Protein AF-A0A316JP90-F1 (afdb_monomer_lite)

Sequence (107 aa):
MICEEQLNGLAKVIGNKIVLSYINEFERESLAAIDNNIHLKCTKGSEEIWQLLHKLSGTAKTFGFLDFCELAEDIQRNTEIYHDKLEELKSILKKNTNEATFLLQYD

Foldseek 3Di:
DFPVCLQVVVCVVVNLVVSLVVLVVLLVVLVVLLVVVLVVPDDWDDPSLLVSLVVSLVSCVSNRLVVLNVLSVVCNVDGDDCNVSSVVSNVSSVVSSVVSNVSSVVD

Radius of gyration: 14.07 Å; chains: 1; bounding box: 35×21×38 Å

Secondary structure (DSSP, 8-state):
-B-HHHHHHHHHHH-HHHHHHHHHHHHHHHHHHHHHHHHTT--S--HHHHHHHHHHHHHHHHTTBHHHHHHHHHHHH--S--HHHHHHHHHHHHHHHHHHHHHHH--

pLDDT: mean 89.34, std 11.98, range [50.94, 97.94]

Structure (mmCIF, N/CA/C/O backbone):
data_AF-A0A316JP90-F1
#
_entry.id   AF-A0A316JP90-F1
#
loop_
_atom_site.group_PDB
_atom_site.id
_atom_site.type_symbol
_atom_site.label_atom_id
_atom_site.label_alt_id
_atom_site.label_comp_id
_atom_site.label_asym_id
_atom_site.label_entity_id
_atom_site.label_seq_id
_atom_site.pdbx_PDB_ins_code
_atom_site.Cartn_x
_atom_site.Cartn_y
_atom_site.Cartn_z
_atom_site.occupancy
_atom_site.B_iso_or_equiv
_atom_site.auth_seq_id
_atom_site.auth_comp_id
_atom_site.auth_asym_id
_atom_site.auth_atom_id
_atom_site.pdbx_PDB_model_num
ATOM 1 N N . MET A 1 1 ? -10.285 -5.565 -3.284 1.00 89.56 1 MET A N 1
ATOM 2 C CA . MET A 1 1 ? -10.848 -6.438 -2.257 1.00 89.56 1 MET A CA 1
ATOM 3 C C . MET A 1 1 ? -10.038 -6.199 -1.007 1.00 89.56 1 MET A C 1
ATOM 5 O O . MET A 1 1 ? -8.813 -6.110 -1.102 1.00 89.56 1 MET A O 1
ATOM 9 N N . ILE A 1 2 ? -10.715 -6.081 0.131 1.00 94.38 2 ILE A N 1
ATOM 10 C CA . ILE A 1 2 ? -10.085 -5.928 1.441 1.00 94.38 2 ILE A CA 1
ATOM 11 C C . ILE A 1 2 ? -10.452 -7.118 2.321 1.00 94.38 2 ILE A C 1
ATOM 13 O O . ILE A 1 2 ? -11.591 -7.577 2.313 1.00 94.38 2 ILE A O 1
ATOM 17 N N . CYS A 1 3 ? -9.491 -7.614 3.097 1.00 96.94 3 CYS A N 1
ATOM 18 C CA . CYS A 1 3 ? -9.761 -8.520 4.203 1.00 96.94 3 CYS A CA 1
ATOM 19 C C . CYS A 1 3 ? -10.237 -7.715 5.421 1.00 96.94 3 CYS A C 1
ATOM 21 O O . CYS A 1 3 ? -9.427 -7.230 6.216 1.00 96.94 3 CYS A O 1
ATOM 23 N N . GLU A 1 4 ? -11.555 -7.567 5.565 1.00 95.06 4 GLU A N 1
ATOM 24 C CA . GLU A 1 4 ? -12.160 -6.791 6.657 1.00 95.06 4 GLU A CA 1
ATOM 25 C C . GLU A 1 4 ? -11.758 -7.311 8.043 1.00 95.06 4 GLU A C 1
ATOM 27 O O . GLU A 1 4 ? -11.533 -6.524 8.957 1.00 95.06 4 GLU A O 1
ATOM 32 N N . GLU A 1 5 ? -11.598 -8.627 8.207 1.00 95.81 5 GLU A N 1
ATOM 33 C CA . GLU A 1 5 ? -11.170 -9.224 9.477 1.00 95.81 5 GLU A CA 1
ATOM 34 C C . GLU A 1 5 ? -9.793 -8.718 9.926 1.00 95.81 5 GLU A C 1
ATOM 36 O O . GLU A 1 5 ? -9.604 -8.420 11.108 1.00 95.81 5 GLU A O 1
ATOM 41 N N . GLN A 1 6 ? -8.839 -8.576 8.997 1.00 96.38 6 GLN A N 1
ATOM 42 C CA . GLN A 1 6 ? -7.514 -8.031 9.301 1.00 96.38 6 GLN A CA 1
ATOM 43 C C . GLN A 1 6 ? -7.592 -6.544 9.654 1.00 96.38 6 GLN A C 1
ATOM 45 O O . GLN A 1 6 ? -7.020 -6.125 10.663 1.00 96.38 6 GLN A O 1
ATOM 50 N N . LEU A 1 7 ? -8.328 -5.763 8.857 1.00 97.25 7 LEU A N 1
ATOM 51 C CA . LEU A 1 7 ? -8.501 -4.327 9.074 1.00 97.25 7 LEU A CA 1
ATOM 52 C C . LEU A 1 7 ? -9.156 -4.045 10.435 1.00 97.25 7 LEU A C 1
ATOM 54 O O . LEU A 1 7 ? -8.622 -3.279 11.237 1.00 97.25 7 LEU A O 1
ATOM 58 N N . ASN A 1 8 ? -10.257 -4.736 10.731 1.00 95.56 8 ASN A N 1
ATOM 59 C CA . ASN A 1 8 ? -10.989 -4.622 11.991 1.00 95.56 8 ASN A CA 1
ATOM 60 C C . ASN A 1 8 ? -10.174 -5.163 13.170 1.00 95.56 8 ASN A C 1
ATOM 62 O O . ASN A 1 8 ? -10.237 -4.621 14.273 1.00 95.56 8 ASN A O 1
ATOM 66 N N . GLY A 1 9 ? -9.385 -6.219 12.955 1.00 96.69 9 GLY A N 1
ATOM 67 C CA . GLY A 1 9 ? -8.445 -6.734 13.946 1.00 96.69 9 GLY A CA 1
ATOM 68 C C . GLY A 1 9 ? -7.426 -5.674 14.363 1.00 96.69 9 GLY A C 1
ATOM 69 O O . GLY A 1 9 ? -7.258 -5.425 15.555 1.00 96.69 9 GLY A O 1
ATOM 70 N N . LEU A 1 10 ? -6.803 -4.996 13.397 1.00 96.88 10 LEU A N 1
ATOM 71 C CA . LEU A 1 10 ? -5.864 -3.905 13.662 1.00 96.88 10 LEU A CA 1
ATOM 72 C C . LEU A 1 10 ? -6.558 -2.715 14.342 1.00 96.88 10 LEU A C 1
ATOM 74 O O . LEU A 1 10 ? -6.055 -2.180 15.332 1.00 96.88 10 LEU A O 1
ATOM 78 N N . ALA A 1 11 ? -7.737 -2.336 13.851 1.00 96.69 11 ALA A N 1
ATOM 79 C CA . ALA A 1 11 ? -8.517 -1.223 14.376 1.00 96.69 11 ALA A CA 1
ATOM 80 C C . ALA A 1 11 ? -8.960 -1.440 15.831 1.00 96.69 11 ALA A C 1
ATOM 82 O O . ALA A 1 11 ? -8.910 -0.508 16.630 1.00 96.69 11 ALA A O 1
ATOM 83 N N . LYS A 1 12 ? -9.261 -2.679 16.234 1.00 96.81 12 LYS A N 1
ATOM 84 C CA . LYS A 1 12 ? -9.517 -3.031 17.642 1.00 96.81 12 LYS A CA 1
ATOM 85 C C . LYS A 1 12 ? -8.301 -2.845 18.550 1.00 96.81 12 LYS A C 1
ATOM 87 O O . LYS A 1 12 ? -8.475 -2.577 19.735 1.00 96.81 12 LYS A O 1
ATOM 92 N N . VAL A 1 13 ? -7.086 -3.009 18.025 1.00 97.38 13 VAL A N 1
ATOM 93 C CA . VAL A 1 13 ? -5.847 -2.915 18.815 1.00 97.38 13 VAL A CA 1
ATOM 94 C C . VAL A 1 13 ? -5.410 -1.464 18.994 1.00 97.38 13 VAL A C 1
ATOM 96 O O . VAL A 1 13 ? -5.050 -1.075 20.102 1.00 97.38 13 VAL A O 1
ATOM 99 N N . ILE A 1 14 ? -5.427 -0.668 17.920 1.00 96.50 14 ILE A N 1
ATOM 100 C CA . ILE A 1 14 ? -4.863 0.695 17.935 1.00 96.50 14 ILE A CA 1
ATOM 101 C C . ILE A 1 14 ? -5.897 1.806 17.707 1.00 96.50 14 ILE A C 1
ATOM 103 O O . ILE A 1 14 ? -5.564 2.979 17.821 1.00 96.50 14 ILE A O 1
ATOM 107 N N . GLY A 1 15 ? -7.154 1.469 17.434 1.00 96.69 15 GLY A N 1
ATOM 108 C CA . GLY A 1 15 ? -8.253 2.411 17.221 1.00 96.69 15 GLY A CA 1
ATOM 109 C C . GLY A 1 15 ? -8.393 2.897 15.773 1.00 96.69 15 GLY A C 1
ATOM 110 O O . GLY A 1 15 ? -7.407 3.200 15.097 1.00 96.69 15 GLY A O 1
ATOM 111 N N . ASN A 1 16 ? -9.644 3.059 15.324 1.00 96.62 16 ASN A N 1
ATOM 112 C CA . ASN A 1 16 ? -10.015 3.418 13.944 1.00 96.62 16 ASN A CA 1
ATOM 113 C C . ASN A 1 16 ? -9.301 4.684 13.445 1.00 96.62 16 ASN A C 1
ATOM 115 O O . ASN A 1 16 ? -8.755 4.702 12.346 1.00 96.62 16 ASN A O 1
ATOM 119 N N . LYS A 1 17 ? -9.230 5.734 14.278 1.00 96.00 17 LYS A N 1
ATOM 120 C CA . LYS A 1 17 ? -8.570 7.006 13.920 1.00 96.00 17 LYS A CA 1
ATOM 121 C C . LYS A 1 17 ? -7.078 6.844 13.627 1.00 96.00 17 LYS A C 1
ATOM 123 O O . LYS A 1 17 ? -6.562 7.513 12.735 1.00 96.00 17 LYS A O 1
ATOM 128 N N . ILE A 1 18 ? -6.392 5.984 14.380 1.00 96.81 18 ILE A N 1
ATOM 129 C CA . ILE A 1 18 ? -4.956 5.746 14.205 1.00 96.81 18 ILE A CA 1
ATOM 130 C C . ILE A 1 18 ? -4.727 4.920 12.939 1.00 96.81 18 ILE A C 1
ATOM 132 O O . ILE A 1 18 ? -3.902 5.305 12.113 1.00 96.81 18 ILE A O 1
ATOM 136 N N . VAL A 1 19 ? -5.507 3.851 12.733 1.00 97.00 19 VAL A N 1
ATOM 137 C CA . VAL A 1 19 ? -5.445 3.057 11.493 1.00 97.00 19 VAL A CA 1
ATOM 138 C C . VAL A 1 19 ? -5.701 3.933 10.269 1.00 97.00 19 VAL A C 1
ATOM 140 O O . VAL A 1 19 ? -4.930 3.886 9.315 1.00 97.00 19 VAL A O 1
ATOM 143 N N . LEU A 1 20 ? -6.726 4.788 10.313 1.00 96.25 20 LEU A N 1
ATOM 144 C CA . LEU A 1 20 ? -7.054 5.695 9.216 1.00 96.25 20 LEU A CA 1
ATOM 145 C C . LEU A 1 20 ? -5.900 6.658 8.896 1.00 96.25 20 LEU A C 1
ATOM 147 O O . LEU A 1 20 ? -5.597 6.894 7.728 1.00 96.25 20 LEU A O 1
ATOM 151 N N . SER A 1 21 ? -5.225 7.189 9.921 1.00 96.94 21 SER A N 1
ATOM 152 C CA . SER A 1 21 ? -4.040 8.031 9.724 1.00 96.94 21 SER A CA 1
ATOM 153 C C . SER A 1 21 ? -2.927 7.276 8.997 1.00 96.94 21 SER A C 1
ATOM 155 O O . SER A 1 21 ? -2.346 7.817 8.058 1.00 96.94 21 SER A O 1
ATOM 157 N N . TYR A 1 22 ? -2.661 6.026 9.388 1.00 97.81 22 TYR A N 1
ATOM 158 C CA . TYR A 1 22 ? -1.639 5.204 8.741 1.00 97.81 22 TYR A CA 1
ATOM 159 C C . TYR A 1 22 ? -2.001 4.815 7.310 1.00 97.81 22 TYR A C 1
ATOM 161 O O . TYR A 1 22 ? -1.125 4.821 6.451 1.00 97.81 22 TYR A O 1
ATOM 169 N N . ILE A 1 23 ? -3.272 4.526 7.024 1.00 97.50 23 ILE A N 1
ATOM 170 C CA . ILE A 1 23 ? -3.730 4.231 5.660 1.00 97.50 23 ILE A CA 1
ATOM 171 C C . ILE A 1 23 ? -3.535 5.449 4.750 1.00 97.50 23 ILE A C 1
ATOM 173 O O . ILE A 1 23 ? -3.012 5.303 3.647 1.00 97.50 23 ILE A O 1
ATOM 177 N N . ASN A 1 24 ? -3.885 6.650 5.218 1.00 96.38 24 ASN A N 1
ATOM 178 C CA . ASN A 1 24 ? -3.717 7.883 4.443 1.00 96.38 24 ASN A CA 1
ATOM 179 C C . ASN A 1 24 ? -2.239 8.228 4.199 1.00 96.38 24 ASN A C 1
ATOM 181 O O . ASN A 1 24 ? -1.865 8.671 3.110 1.00 96.38 24 ASN A O 1
ATOM 185 N N . GLU A 1 25 ? -1.388 8.038 5.210 1.00 97.69 25 GLU A N 1
ATOM 186 C CA . GLU A 1 25 ? 0.060 8.207 5.074 1.00 97.69 25 GLU A CA 1
ATOM 187 C C . GLU A 1 25 ? 0.642 7.196 4.081 1.00 97.69 25 GLU A C 1
ATOM 189 O O . GLU A 1 25 ? 1.348 7.589 3.149 1.00 97.69 25 GLU A O 1
ATOM 194 N N . PHE A 1 26 ? 0.264 5.924 4.221 1.00 97.62 26 PHE A N 1
ATOM 195 C CA . PHE A 1 26 ? 0.663 4.852 3.320 1.00 97.62 26 PHE A CA 1
ATOM 196 C C . PHE A 1 26 ? 0.239 5.126 1.875 1.00 97.62 26 PHE A C 1
ATOM 198 O O . PHE A 1 26 ? 1.065 4.974 0.976 1.00 97.62 26 PHE A O 1
ATOM 205 N N . GLU A 1 27 ? -1.001 5.567 1.631 1.00 97.56 27 GLU A N 1
ATOM 206 C CA . GLU A 1 27 ? -1.476 5.906 0.286 1.00 97.56 27 GLU A CA 1
ATOM 207 C C . GLU A 1 27 ? -0.585 6.970 -0.357 1.00 97.56 27 GLU A C 1
ATOM 209 O O . GLU A 1 27 ? -0.056 6.773 -1.453 1.00 97.56 27 GLU A O 1
ATOM 214 N N . ARG A 1 28 ? -0.388 8.090 0.343 1.00 97.75 28 ARG A N 1
ATOM 215 C CA . ARG A 1 28 ? 0.376 9.232 -0.163 1.00 97.75 28 ARG A CA 1
ATOM 216 C C . ARG A 1 28 ? 1.814 8.847 -0.502 1.00 97.75 28 ARG A C 1
ATOM 218 O O . ARG A 1 28 ? 2.302 9.198 -1.575 1.00 97.75 28 ARG A O 1
ATOM 225 N N . GLU A 1 29 ? 2.494 8.153 0.408 1.00 96.75 29 GLU A N 1
ATOM 226 C CA . GLU A 1 29 ? 3.890 7.749 0.209 1.00 96.75 29 GLU A CA 1
ATOM 227 C C . GLU A 1 29 ? 4.037 6.723 -0.913 1.00 96.75 29 GLU A C 1
ATOM 229 O O . GLU A 1 29 ? 4.947 6.831 -1.738 1.00 96.75 29 GLU A O 1
ATOM 234 N N . SER A 1 30 ? 3.118 5.761 -0.983 1.00 96.44 30 SER A N 1
ATOM 235 C CA . SER A 1 30 ? 3.138 4.718 -2.006 1.00 96.44 30 SER A CA 1
ATOM 236 C C . SER A 1 30 ? 2.895 5.293 -3.396 1.00 96.44 30 SER A C 1
ATOM 238 O O . SER A 1 30 ? 3.632 4.962 -4.320 1.00 96.44 30 SER A O 1
ATOM 240 N N . LEU A 1 31 ? 1.914 6.191 -3.552 1.00 95.81 31 LEU A N 1
ATOM 241 C CA . LEU A 1 31 ? 1.647 6.853 -4.831 1.00 95.81 31 LEU A CA 1
ATOM 242 C C . LEU A 1 31 ? 2.868 7.642 -5.315 1.00 95.81 31 LEU A C 1
ATOM 244 O O . LEU A 1 31 ? 3.285 7.465 -6.456 1.00 95.81 31 LEU A O 1
ATOM 248 N N . ALA A 1 32 ? 3.492 8.436 -4.439 1.00 93.56 32 ALA A N 1
ATOM 249 C CA . ALA A 1 32 ? 4.691 9.196 -4.787 1.00 93.56 32 ALA A CA 1
ATOM 250 C C . ALA A 1 32 ? 5.861 8.282 -5.197 1.00 93.56 32 ALA A C 1
ATOM 252 O O . ALA A 1 32 ? 6.567 8.563 -6.168 1.00 93.56 32 ALA A O 1
ATOM 253 N N . ALA A 1 33 ? 6.067 7.172 -4.482 1.00 91.44 33 ALA A N 1
ATOM 254 C CA . ALA A 1 33 ? 7.118 6.216 -4.807 1.00 91.44 33 ALA A CA 1
ATOM 255 C C . ALA A 1 33 ? 6.862 5.495 -6.142 1.00 91.44 33 ALA A C 1
ATOM 257 O O . ALA A 1 33 ? 7.797 5.321 -6.928 1.00 91.44 33 ALA A O 1
ATOM 258 N N . ILE A 1 34 ? 5.613 5.108 -6.420 1.00 90.94 34 ILE A N 1
ATOM 259 C CA . ILE A 1 34 ? 5.236 4.475 -7.688 1.00 90.94 34 ILE A CA 1
ATOM 260 C C . ILE A 1 34 ? 5.404 5.467 -8.847 1.00 90.94 34 ILE A C 1
ATOM 262 O O . ILE A 1 34 ? 6.051 5.123 -9.835 1.00 90.94 34 ILE A O 1
ATOM 266 N N . ASP A 1 35 ? 4.918 6.704 -8.712 1.00 89.50 35 ASP A N 1
ATOM 267 C CA . ASP A 1 35 ? 5.040 7.744 -9.745 1.00 89.50 35 ASP A CA 1
ATOM 268 C C . ASP A 1 35 ? 6.505 8.021 -10.108 1.00 89.50 35 ASP A C 1
ATOM 270 O O . ASP A 1 35 ? 6.869 8.039 -11.288 1.00 89.50 35 ASP A O 1
ATOM 274 N N . ASN A 1 36 ? 7.380 8.136 -9.102 1.00 86.94 36 ASN A N 1
ATOM 275 C CA . ASN A 1 36 ? 8.817 8.296 -9.327 1.00 86.94 36 ASN A CA 1
ATOM 276 C C . ASN A 1 36 ? 9.403 7.143 -10.164 1.00 86.94 36 ASN A C 1
ATOM 278 O O . ASN A 1 36 ? 10.219 7.384 -11.050 1.00 86.94 36 ASN A O 1
ATOM 282 N N . ASN A 1 37 ? 8.961 5.902 -9.942 1.00 82.69 37 ASN A N 1
ATOM 283 C CA . ASN A 1 37 ? 9.460 4.731 -10.672 1.00 82.69 37 ASN A CA 1
ATOM 284 C C . ASN A 1 37 ? 8.858 4.579 -12.079 1.00 82.69 37 ASN A C 1
ATOM 286 O O . ASN A 1 37 ? 9.518 4.051 -12.977 1.00 82.69 37 ASN A O 1
ATOM 290 N N . ILE A 1 38 ? 7.644 5.084 -12.311 1.00 79.62 38 ILE A N 1
ATOM 291 C CA . ILE A 1 38 ? 7.051 5.167 -13.653 1.00 79.62 38 ILE A CA 1
ATOM 292 C C . ILE A 1 38 ? 7.838 6.161 -14.517 1.00 79.62 38 ILE A C 1
ATOM 294 O O . ILE A 1 38 ? 8.140 5.875 -15.678 1.00 79.62 38 ILE A O 1
ATOM 298 N N . HIS A 1 39 ? 8.227 7.308 -13.956 1.00 68.25 39 HIS A N 1
ATOM 299 C CA . HIS A 1 39 ? 8.949 8.348 -14.692 1.00 68.25 39 HIS A CA 1
ATOM 300 C C . HIS A 1 39 ? 10.385 7.975 -15.068 1.00 68.25 39 HIS A C 1
ATOM 302 O O . HIS A 1 39 ? 10.888 8.456 -16.086 1.00 68.25 39 HIS A O 1
ATOM 308 N N . LEU A 1 40 ? 11.033 7.095 -14.302 1.00 66.56 40 LEU A N 1
ATOM 309 C CA . LEU A 1 40 ? 12.426 6.716 -14.539 1.00 66.56 40 LEU A CA 1
ATOM 310 C C . LEU A 1 40 ? 12.639 5.843 -15.791 1.00 66.56 40 LEU A C 1
ATOM 312 O O . LEU A 1 40 ? 13.790 5.592 -16.140 1.00 66.56 40 LEU A O 1
ATOM 316 N N . LYS A 1 41 ? 11.574 5.418 -16.501 1.00 59.59 41 LYS A N 1
ATOM 317 C CA . LYS A 1 41 ? 11.649 4.513 -17.674 1.00 59.59 41 LYS A CA 1
ATOM 318 C C . LYS A 1 41 ? 12.650 3.373 -17.435 1.00 59.59 41 LYS A C 1
ATOM 320 O O . LYS A 1 41 ? 13.483 3.095 -18.305 1.00 59.59 41 LYS A O 1
ATOM 325 N N . CYS A 1 42 ? 12.646 2.789 -16.230 1.00 52.50 42 CYS A N 1
ATOM 326 C CA . CYS A 1 42 ? 13.685 1.835 -15.872 1.00 52.50 42 CYS A CA 1
ATOM 327 C C . CYS A 1 42 ? 13.657 0.664 -16.857 1.00 52.50 42 CYS A C 1
ATOM 329 O O . CYS A 1 42 ? 12.650 0.008 -17.124 1.00 52.50 42 CYS A O 1
ATOM 33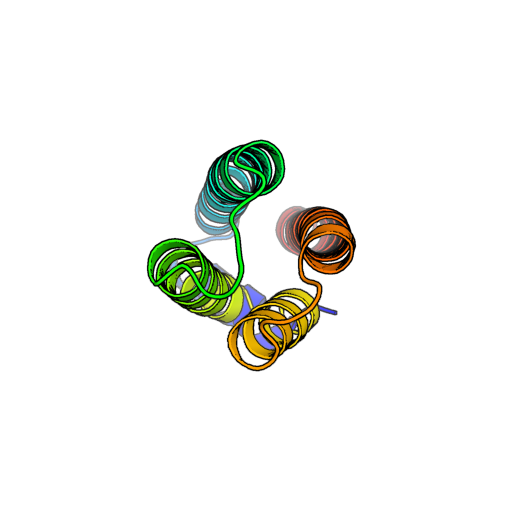1 N N . THR A 1 43 ? 14.817 0.444 -17.453 1.00 50.94 43 THR A N 1
ATOM 332 C CA . THR A 1 43 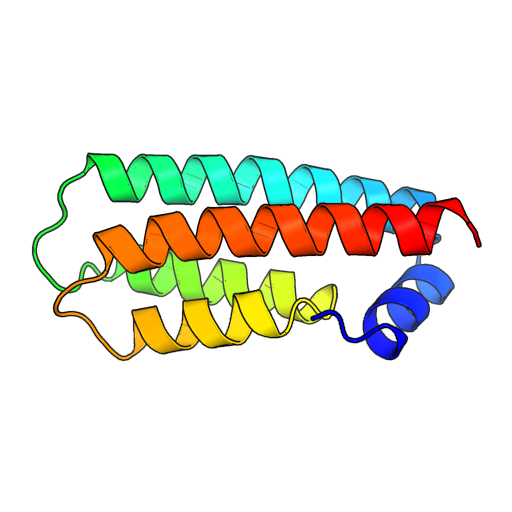? 15.110 -0.774 -18.183 1.00 50.94 43 THR A CA 1
ATOM 333 C C . THR A 1 43 ? 14.986 -1.944 -17.203 1.00 50.94 43 THR A C 1
ATOM 335 O O . THR A 1 43 ? 15.323 -1.806 -16.030 1.00 50.94 43 THR A O 1
ATOM 338 N N . LYS A 1 44 ? 14.402 -3.051 -17.679 1.00 51.06 44 LYS A N 1
ATOM 339 C CA . LYS A 1 44 ? 14.086 -4.300 -16.958 1.00 51.06 44 LYS A CA 1
ATOM 340 C C . LYS A 1 44 ? 14.816 -4.503 -15.616 1.00 51.06 44 LYS A C 1
ATOM 342 O O . LYS A 1 44 ? 16.040 -4.566 -15.581 1.00 51.06 44 LYS A O 1
ATOM 347 N N . GLY A 1 45 ? 14.045 -4.776 -14.560 1.00 56.78 45 GLY A N 1
ATOM 348 C CA . GLY A 1 45 ? 14.547 -5.464 -13.366 1.00 56.78 45 GLY A CA 1
ATOM 349 C C . GLY A 1 45 ? 15.486 -4.660 -12.473 1.00 56.78 45 GLY A C 1
ATOM 350 O O . GLY A 1 45 ? 16.471 -5.219 -11.995 1.00 56.78 45 GLY A O 1
ATOM 351 N N . SER A 1 46 ? 15.198 -3.379 -12.212 1.00 69.38 46 SER A N 1
ATOM 352 C CA . SER A 1 46 ? 15.908 -2.694 -11.132 1.00 69.38 46 SER A CA 1
ATOM 353 C C . SER A 1 46 ? 15.506 -3.321 -9.793 1.00 69.38 46 SER A C 1
ATOM 355 O O . SER A 1 46 ? 14.330 -3.368 -9.426 1.00 69.38 46 SER A O 1
ATOM 357 N N . GLU A 1 47 ? 16.502 -3.804 -9.057 1.00 79.50 47 GLU A N 1
ATOM 358 C CA . GLU A 1 47 ? 16.401 -4.231 -7.655 1.00 79.50 47 GLU A CA 1
ATOM 359 C C . GLU A 1 47 ? 15.577 -3.233 -6.815 1.00 79.50 47 GLU A C 1
ATOM 361 O O . GLU A 1 47 ? 14.815 -3.616 -5.936 1.00 79.50 47 GLU A O 1
ATOM 366 N N . GLU A 1 48 ? 15.654 -1.945 -7.152 1.00 81.62 48 GLU A N 1
ATOM 367 C CA . GLU A 1 48 ? 14.895 -0.855 -6.536 1.00 81.62 48 GLU A CA 1
ATOM 368 C C . GLU A 1 48 ? 13.372 -1.013 -6.664 1.00 81.62 48 GLU A C 1
ATOM 370 O O . GLU A 1 48 ? 12.659 -0.836 -5.675 1.00 81.62 48 GLU A O 1
ATOM 375 N N . ILE A 1 49 ? 12.856 -1.375 -7.848 1.00 84.31 49 ILE A N 1
ATOM 376 C CA . ILE A 1 49 ? 11.414 -1.605 -8.040 1.00 84.31 49 ILE A CA 1
ATOM 377 C C . ILE A 1 49 ? 10.982 -2.834 -7.250 1.00 84.31 49 ILE A C 1
ATOM 379 O O . ILE A 1 49 ? 9.927 -2.817 -6.613 1.00 84.31 49 ILE A O 1
ATOM 383 N N . TRP A 1 50 ? 11.801 -3.887 -7.253 1.00 87.31 50 TRP A N 1
ATOM 384 C CA . TRP A 1 50 ? 11.509 -5.086 -6.478 1.00 87.31 50 TRP A CA 1
ATOM 385 C C . TRP A 1 50 ? 11.432 -4.773 -4.978 1.00 87.31 50 TRP A C 1
ATOM 387 O O . TRP A 1 50 ? 10.429 -5.088 -4.338 1.00 87.31 50 TRP A O 1
ATOM 397 N N . GLN A 1 51 ? 12.431 -4.075 -4.430 1.00 88.50 51 GLN A N 1
ATOM 398 C CA . GLN A 1 51 ? 12.473 -3.672 -3.021 1.00 88.50 51 GLN A CA 1
ATOM 399 C C . GLN A 1 51 ? 11.311 -2.752 -2.647 1.00 88.50 51 GLN A C 1
ATOM 401 O O . GLN A 1 51 ? 10.705 -2.921 -1.584 1.00 88.50 51 GLN A O 1
ATOM 406 N N . LEU A 1 52 ? 10.974 -1.800 -3.523 1.00 90.75 52 LEU A N 1
ATOM 407 C CA . LEU A 1 52 ? 9.816 -0.936 -3.341 1.00 90.75 52 LEU A CA 1
ATOM 408 C C . LEU A 1 52 ? 8.544 -1.776 -3.221 1.00 90.75 52 LEU A C 1
ATOM 410 O O . LEU A 1 52 ? 7.851 -1.694 -2.211 1.00 90.75 52 LEU A O 1
ATOM 414 N N . LEU A 1 53 ? 8.252 -2.609 -4.219 1.00 92.56 53 LEU A N 1
ATOM 415 C CA . LEU A 1 53 ? 7.033 -3.416 -4.247 1.00 92.56 53 LEU A CA 1
ATOM 416 C C . LEU A 1 53 ? 6.976 -4.417 -3.088 1.00 92.56 53 LEU A C 1
ATOM 418 O O . LEU A 1 53 ? 5.900 -4.634 -2.532 1.00 92.56 53 LEU A O 1
ATOM 422 N N . HIS A 1 54 ? 8.117 -4.977 -2.676 1.00 93.31 54 HIS A N 1
ATOM 423 C CA . HIS A 1 54 ? 8.208 -5.855 -1.513 1.00 93.31 54 HIS A CA 1
ATOM 424 C C . HIS A 1 54 ? 7.795 -5.123 -0.229 1.00 93.31 54 HIS A C 1
ATOM 426 O O . HIS A 1 54 ? 6.935 -5.601 0.516 1.00 93.31 54 HIS A O 1
ATOM 432 N N . LYS A 1 55 ? 8.345 -3.920 -0.003 1.00 94.88 55 LYS A N 1
ATOM 433 C CA . LYS A 1 55 ? 7.981 -3.068 1.137 1.00 94.88 55 LYS A CA 1
ATOM 434 C C . LYS A 1 55 ? 6.502 -2.679 1.093 1.00 94.88 55 LYS A C 1
ATOM 436 O O . LYS A 1 55 ? 5.811 -2.798 2.103 1.00 94.88 55 LYS A O 1
ATOM 441 N N . LEU A 1 56 ? 6.014 -2.231 -0.065 1.00 95.62 56 LEU A N 1
ATOM 442 C CA . LEU A 1 56 ? 4.625 -1.800 -0.230 1.00 95.62 56 LEU A CA 1
ATOM 443 C C . LEU A 1 56 ? 3.643 -2.950 0.012 1.00 95.62 56 LEU A C 1
ATOM 445 O O . LEU A 1 56 ? 2.672 -2.762 0.742 1.00 95.62 56 LEU A O 1
ATOM 449 N N . SER A 1 57 ? 3.911 -4.138 -0.539 1.00 96.00 57 SER A N 1
ATOM 450 C CA . SER A 1 57 ? 3.073 -5.325 -0.327 1.00 96.00 57 SER A CA 1
ATOM 451 C C . SER A 1 57 ? 3.029 -5.730 1.150 1.00 96.00 57 SER A C 1
ATOM 453 O O . SER A 1 57 ? 1.953 -5.996 1.684 1.00 96.00 57 SER A O 1
ATOM 455 N N . GLY A 1 58 ? 4.169 -5.703 1.853 1.00 95.56 58 GLY A N 1
ATOM 456 C CA . GLY A 1 58 ? 4.222 -6.010 3.286 1.00 95.56 58 GLY A CA 1
ATOM 457 C C . GLY A 1 58 ? 3.347 -5.079 4.133 1.00 95.56 58 GLY A C 1
ATOM 458 O O . GLY A 1 58 ? 2.570 -5.542 4.973 1.00 95.56 58 GLY A O 1
ATOM 459 N N . THR A 1 59 ? 3.414 -3.771 3.879 1.00 95.81 59 THR A N 1
ATOM 460 C CA . THR A 1 59 ? 2.568 -2.792 4.577 1.00 95.81 59 THR A CA 1
ATOM 461 C C . THR A 1 59 ? 1.094 -2.950 4.196 1.00 95.81 59 THR A C 1
ATOM 463 O O . THR A 1 59 ? 0.242 -3.034 5.077 1.00 95.81 59 THR A O 1
ATOM 466 N N . ALA A 1 60 ? 0.782 -3.086 2.905 1.00 96.75 60 ALA A N 1
ATOM 467 C CA . ALA A 1 60 ? -0.579 -3.294 2.404 1.00 96.75 60 ALA A CA 1
ATOM 468 C C . ALA A 1 60 ? -1.257 -4.533 3.020 1.00 96.75 60 ALA A C 1
ATOM 470 O O . ALA A 1 60 ? -2.435 -4.495 3.381 1.00 96.75 60 ALA A O 1
ATOM 471 N N . LYS A 1 61 ? -0.494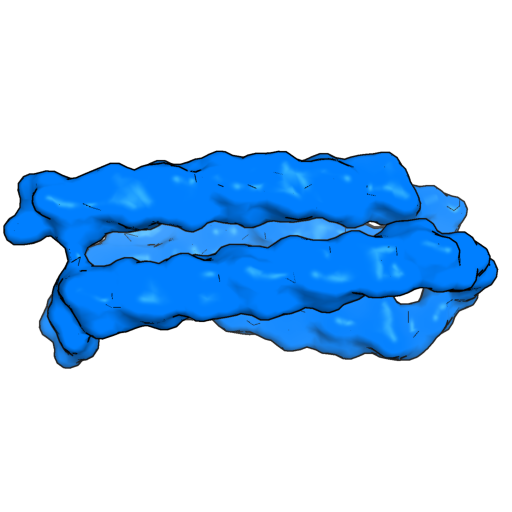 -5.610 3.239 1.00 96.69 61 LYS A N 1
ATOM 472 C CA . LYS A 1 61 ? -0.968 -6.840 3.888 1.00 96.69 61 LYS A CA 1
ATOM 473 C C . LYS A 1 61 ? -1.380 -6.630 5.345 1.00 96.69 61 LYS A C 1
ATOM 475 O O . LYS A 1 61 ? -2.272 -7.325 5.826 1.00 96.69 61 LYS A O 1
ATOM 480 N N . THR A 1 62 ? -0.767 -5.665 6.032 1.00 96.19 62 THR A N 1
ATOM 481 C CA . THR A 1 62 ? -1.137 -5.285 7.408 1.00 96.19 62 THR A CA 1
ATOM 482 C C . THR A 1 62 ? -2.538 -4.672 7.457 1.00 96.19 62 THR A C 1
ATOM 484 O O . THR A 1 62 ? -3.274 -4.908 8.410 1.00 96.19 62 THR A O 1
ATOM 487 N N . PHE A 1 63 ? -2.937 -3.948 6.407 1.00 96.69 63 PHE A N 1
ATOM 488 C CA . PHE A 1 63 ? -4.281 -3.377 6.263 1.00 96.69 63 PHE A CA 1
ATOM 489 C C . PHE A 1 63 ? -5.280 -4.319 5.571 1.00 96.69 63 PHE A C 1
ATOM 491 O O . PHE A 1 63 ? -6.448 -3.971 5.421 1.00 96.69 63 PHE A O 1
ATOM 498 N N . GLY A 1 64 ? -4.837 -5.503 5.133 1.00 97.06 64 GLY A N 1
ATOM 499 C CA . GLY A 1 64 ? -5.673 -6.466 4.417 1.00 97.06 64 GLY A CA 1
ATOM 500 C C . GLY A 1 64 ? -5.948 -6.106 2.952 1.00 97.06 64 GLY A C 1
ATOM 501 O O . GLY A 1 64 ? -6.959 -6.544 2.411 1.00 97.06 64 GLY A O 1
ATOM 502 N N . PHE A 1 65 ? -5.099 -5.315 2.288 1.00 97.94 65 PHE A N 1
ATOM 503 C CA . PHE A 1 65 ? -5.301 -4.889 0.890 1.00 97.94 65 PHE A CA 1
ATOM 504 C C . PHE A 1 65 ? -4.871 -5.982 -0.103 1.00 97.94 65 PHE A C 1
ATOM 506 O O . PHE A 1 65 ? -3.812 -5.905 -0.724 1.00 97.94 65 PHE A O 1
ATOM 513 N N . LEU A 1 66 ? -5.690 -7.028 -0.232 1.00 96.19 66 LEU A N 1
ATOM 514 C CA . LEU A 1 66 ? -5.326 -8.257 -0.946 1.00 96.19 66 LEU A CA 1
ATOM 515 C C . LEU A 1 66 ? -5.055 -8.038 -2.443 1.00 96.19 66 LEU A C 1
ATOM 517 O O . LEU A 1 66 ? -4.012 -8.476 -2.920 1.00 96.19 66 LEU A O 1
ATOM 521 N N . ASP A 1 67 ? -5.931 -7.317 -3.155 1.00 95.56 67 ASP A N 1
ATOM 522 C CA . ASP A 1 67 ? -5.751 -7.050 -4.598 1.00 95.56 67 ASP A CA 1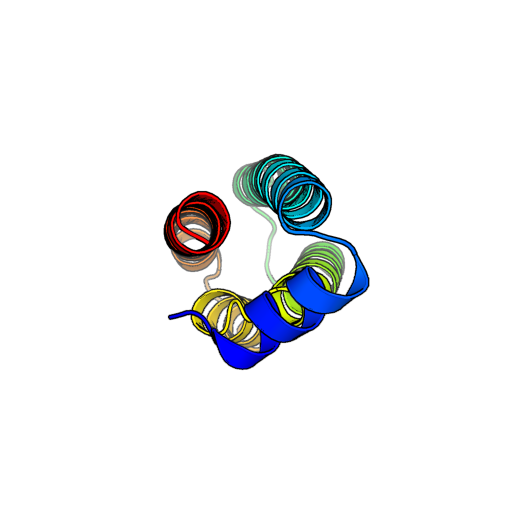
ATOM 523 C C . ASP A 1 67 ? -4.446 -6.285 -4.866 1.00 95.56 67 ASP A C 1
ATOM 525 O O . ASP A 1 67 ? -3.741 -6.548 -5.840 1.00 95.56 67 ASP A O 1
ATOM 529 N N . PHE A 1 68 ? -4.111 -5.328 -3.991 1.00 97.12 68 PHE A N 1
ATOM 530 C CA . PHE A 1 68 ? -2.872 -4.566 -4.106 1.00 97.12 68 PHE A CA 1
ATOM 531 C C . PHE A 1 68 ? -1.653 -5.473 -3.916 1.00 97.12 68 PHE A C 1
ATOM 533 O O . PHE A 1 68 ? -0.708 -5.405 -4.701 1.00 97.12 68 PHE A O 1
ATOM 540 N N . CYS A 1 69 ? -1.669 -6.330 -2.889 1.00 96.81 69 CYS A N 1
ATOM 541 C CA . CYS A 1 69 ? -0.592 -7.285 -2.634 1.00 96.81 69 CYS A CA 1
ATOM 54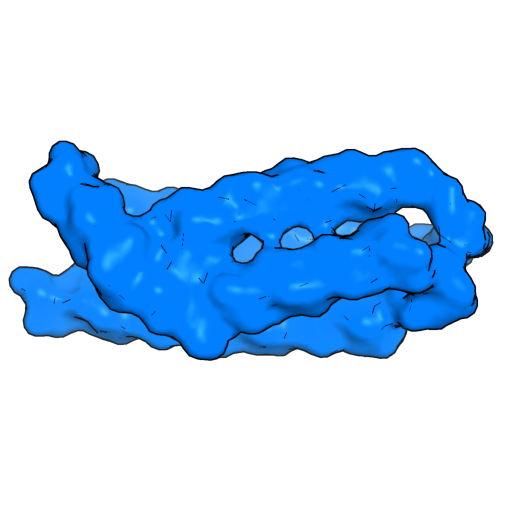2 C C . CYS A 1 69 ? -0.400 -8.253 -3.806 1.00 96.81 69 CYS A C 1
ATOM 544 O O . CYS A 1 69 ? 0.734 -8.465 -4.231 1.00 96.81 69 CYS A O 1
ATOM 546 N N . GLU A 1 70 ? -1.489 -8.805 -4.347 1.00 95.19 70 GLU A N 1
ATOM 547 C CA . GLU A 1 70 ? -1.446 -9.752 -5.463 1.00 95.19 70 GLU A CA 1
ATOM 548 C C . GLU A 1 70 ? -0.770 -9.135 -6.690 1.00 95.19 70 GLU A C 1
ATOM 550 O O . GLU A 1 70 ? 0.195 -9.700 -7.214 1.00 95.19 70 GLU A O 1
ATOM 555 N N . LEU A 1 71 ? -1.201 -7.937 -7.097 1.00 94.38 71 LEU A N 1
ATOM 556 C CA . LEU A 1 71 ? -0.604 -7.258 -8.243 1.00 94.38 71 LEU A CA 1
ATOM 557 C C . LEU A 1 71 ? 0.845 -6.828 -7.963 1.00 94.38 71 LEU A C 1
ATOM 559 O O . LEU A 1 71 ? 1.709 -6.998 -8.821 1.00 94.38 71 LEU A O 1
ATOM 563 N N . ALA A 1 72 ? 1.152 -6.320 -6.765 1.00 93.44 72 ALA A N 1
ATOM 564 C CA . ALA A 1 72 ? 2.520 -5.943 -6.403 1.00 93.44 72 ALA A CA 1
ATOM 565 C C . ALA A 1 72 ? 3.485 -7.141 -6.460 1.00 93.44 72 ALA A C 1
ATOM 567 O O . ALA A 1 72 ? 4.621 -7.002 -6.919 1.00 93.44 72 ALA A O 1
ATOM 568 N N . GLU A 1 73 ? 3.052 -8.319 -6.007 1.00 92.50 73 GLU A N 1
ATOM 569 C CA . GLU A 1 73 ? 3.836 -9.555 -6.072 1.00 92.50 73 GLU A CA 1
ATOM 570 C C . GLU A 1 73 ? 3.913 -10.136 -7.491 1.00 92.50 73 GLU A C 1
ATOM 572 O O . GLU A 1 73 ? 4.907 -10.774 -7.846 1.00 92.50 73 GLU A O 1
ATOM 577 N N . ASP A 1 74 ? 2.878 -9.955 -8.311 1.00 90.62 74 ASP A N 1
ATOM 578 C CA . ASP A 1 74 ? 2.905 -10.334 -9.725 1.00 90.62 74 ASP A CA 1
ATOM 579 C C . ASP A 1 74 ? 3.919 -9.488 -10.511 1.00 90.62 74 ASP A C 1
ATOM 581 O O . ASP A 1 74 ? 4.744 -10.032 -11.248 1.00 90.62 74 ASP A O 1
ATOM 585 N N . ILE A 1 75 ? 3.944 -8.170 -10.286 1.00 88.25 75 ILE A N 1
ATOM 586 C CA . ILE A 1 75 ? 4.932 -7.268 -10.897 1.00 88.25 75 ILE A CA 1
ATOM 587 C C . ILE A 1 75 ? 6.358 -7.644 -10.468 1.00 88.25 75 ILE A C 1
ATOM 589 O O . ILE A 1 75 ? 7.259 -7.682 -11.304 1.00 88.25 75 ILE A O 1
ATOM 593 N N . GLN A 1 76 ? 6.573 -7.979 -9.190 1.00 86.50 76 GLN A N 1
ATOM 594 C CA . GLN A 1 76 ? 7.880 -8.441 -8.695 1.00 86.50 76 GLN A CA 1
ATOM 595 C C . GLN A 1 76 ? 8.379 -9.700 -9.416 1.00 86.50 76 GLN A C 1
ATOM 597 O O . GLN A 1 76 ? 9.582 -9.854 -9.622 1.00 86.50 76 GLN A O 1
ATOM 602 N N . ARG A 1 77 ? 7.466 -10.608 -9.783 1.00 85.25 77 ARG A N 1
ATOM 603 C CA . ARG A 1 77 ? 7.787 -11.870 -10.463 1.00 85.25 77 ARG A CA 1
ATOM 604 C C . ARG A 1 77 ? 7.972 -11.702 -11.974 1.00 85.25 77 ARG A C 1
ATOM 606 O O . ARG A 1 77 ? 8.735 -12.458 -12.568 1.00 85.25 77 ARG A O 1
ATOM 613 N N . ASN A 1 78 ? 7.310 -10.717 -12.586 1.00 76.88 78 ASN A N 1
ATOM 614 C CA . ASN A 1 78 ? 7.228 -10.544 -14.037 1.00 76.88 78 ASN A CA 1
ATOM 615 C C . ASN A 1 78 ? 7.843 -9.208 -14.494 1.00 76.88 78 ASN A C 1
ATOM 617 O O . ASN A 1 78 ? 7.190 -8.168 -14.524 1.00 76.88 78 ASN A O 1
ATOM 621 N N . THR A 1 79 ? 9.111 -9.243 -14.906 1.00 63.34 79 THR A N 1
ATOM 622 C CA . THR A 1 79 ? 9.962 -8.056 -15.130 1.00 63.34 79 THR A CA 1
ATOM 623 C C . THR A 1 79 ? 9.873 -7.416 -16.521 1.00 63.34 79 THR A C 1
ATOM 625 O O . THR A 1 79 ? 10.617 -6.476 -16.806 1.00 63.34 79 THR A O 1
ATOM 628 N N . GLU A 1 80 ? 9.009 -7.899 -17.418 1.00 64.81 80 GLU A N 1
ATOM 629 C CA . GLU A 1 80 ? 9.128 -7.555 -18.844 1.00 64.81 80 GLU A CA 1
ATOM 630 C C . GLU A 1 80 ? 8.255 -6.383 -19.310 1.00 64.81 80 GLU A C 1
ATOM 632 O O . GLU A 1 80 ? 8.670 -5.685 -20.233 1.00 64.81 80 GLU A O 1
ATOM 637 N N . ILE A 1 81 ? 7.119 -6.105 -18.654 1.00 62.22 81 ILE A N 1
ATOM 638 C CA . ILE A 1 81 ? 6.280 -4.914 -18.891 1.00 62.22 81 ILE A CA 1
ATOM 639 C C . ILE A 1 81 ? 5.566 -4.549 -17.581 1.00 62.22 81 ILE A C 1
ATOM 641 O O . ILE A 1 81 ? 4.525 -5.119 -17.260 1.00 62.22 81 ILE A O 1
ATOM 645 N N . TYR A 1 82 ? 6.129 -3.619 -16.804 1.00 76.50 82 TYR A N 1
ATOM 646 C CA . TYR A 1 82 ? 5.541 -3.222 -15.518 1.00 76.50 82 TYR A CA 1
ATOM 647 C C . TYR A 1 82 ? 4.856 -1.846 -15.539 1.00 76.50 82 TYR A C 1
ATOM 649 O O . TYR A 1 82 ? 4.126 -1.553 -14.604 1.00 76.50 82 TYR A O 1
ATOM 657 N N . HIS A 1 83 ? 5.045 -0.999 -16.563 1.00 76.25 83 HIS A N 1
ATOM 658 C CA . HIS A 1 83 ? 4.493 0.369 -16.556 1.00 76.25 83 HIS A CA 1
ATOM 659 C C . HIS A 1 83 ? 2.960 0.402 -16.447 1.00 76.25 83 HIS A C 1
ATOM 661 O O . HIS A 1 83 ? 2.443 1.041 -15.534 1.00 76.25 83 HIS A O 1
ATOM 667 N N . ASP A 1 84 ? 2.243 -0.337 -17.301 1.00 84.12 84 ASP A N 1
ATOM 668 C CA . ASP A 1 84 ? 0.774 -0.413 -17.237 1.00 84.12 84 ASP A CA 1
ATOM 669 C C . ASP A 1 84 ? 0.304 -1.016 -15.905 1.00 84.12 84 ASP A C 1
ATOM 671 O O . ASP A 1 84 ? -0.647 -0.533 -15.291 1.00 84.12 84 ASP A O 1
ATOM 675 N N . LYS A 1 85 ? 1.036 -2.018 -15.403 1.00 88.12 85 LYS A N 1
ATOM 676 C CA . LYS A 1 85 ? 0.747 -2.652 -14.113 1.00 88.12 85 LYS A CA 1
ATOM 677 C C . LYS A 1 85 ? 1.008 -1.727 -12.920 1.00 88.12 85 LYS A C 1
ATOM 679 O O . LYS A 1 85 ? 0.306 -1.830 -11.924 1.00 88.12 85 LYS A O 1
ATOM 684 N N . LEU A 1 86 ? 1.982 -0.814 -12.985 1.00 89.94 86 LEU A N 1
ATOM 685 C CA . LEU A 1 86 ? 2.214 0.184 -11.932 1.00 89.94 86 LEU A CA 1
ATOM 686 C C . LEU A 1 86 ? 1.100 1.239 -11.894 1.00 89.94 86 LEU A C 1
ATOM 688 O O . LEU A 1 86 ? 0.698 1.659 -10.810 1.00 89.94 86 LEU A O 1
ATOM 692 N N . GLU A 1 87 ? 0.563 1.643 -13.047 1.00 91.62 87 GLU A N 1
ATOM 693 C CA . GLU A 1 87 ? -0.621 2.515 -13.097 1.00 91.62 87 GLU A CA 1
ATOM 694 C C . GLU A 1 87 ? -1.884 1.805 -12.579 1.00 91.62 87 GLU A C 1
ATOM 696 O O . GLU A 1 87 ? -2.685 2.384 -11.833 1.00 91.62 87 GLU A O 1
ATOM 701 N N . GLU A 1 88 ? -2.042 0.521 -12.899 1.00 93.62 88 GLU A N 1
ATOM 702 C CA . GLU A 1 88 ? -3.095 -0.313 -12.319 1.00 93.62 88 GLU A CA 1
ATOM 703 C C . GLU A 1 88 ? -2.934 -0.434 -10.795 1.00 93.62 88 GLU A C 1
ATOM 705 O O . GLU A 1 88 ? -3.895 -0.232 -10.051 1.00 93.62 88 GLU A O 1
ATOM 710 N N . LEU A 1 89 ? -1.708 -0.638 -10.308 1.00 94.44 89 LEU A N 1
ATOM 711 C CA . LEU A 1 89 ? -1.399 -0.720 -8.882 1.00 94.44 89 LEU A CA 1
ATOM 712 C C . LEU A 1 89 ? -1.789 0.563 -8.127 1.00 94.44 89 LEU A C 1
ATOM 714 O O . LEU A 1 89 ? -2.345 0.482 -7.030 1.00 94.44 89 LEU A O 1
ATOM 718 N N . LYS A 1 90 ? -1.589 1.748 -8.726 1.00 95.00 90 LYS A N 1
ATOM 719 C CA . LYS A 1 90 ? -2.070 3.032 -8.171 1.00 95.00 90 LYS A CA 1
ATOM 720 C C . LYS A 1 90 ? -3.591 3.068 -8.060 1.00 95.00 90 LYS A C 1
ATOM 722 O O . LYS A 1 90 ? -4.132 3.514 -7.047 1.00 95.00 90 LYS A O 1
ATOM 727 N N . SER A 1 91 ? -4.279 2.615 -9.103 1.00 96.56 91 SER A N 1
ATOM 728 C CA . SER A 1 91 ? -5.743 2.563 -9.144 1.00 96.56 91 SER A CA 1
ATOM 729 C C . SER A 1 91 ? -6.303 1.636 -8.062 1.00 96.56 91 SER A C 1
ATOM 731 O O . SER A 1 91 ? -7.237 2.011 -7.349 1.00 96.56 91 SER A O 1
ATOM 733 N N . ILE A 1 92 ? -5.698 0.457 -7.891 1.00 97.19 92 ILE A N 1
ATOM 734 C CA . ILE A 1 92 ? -6.076 -0.507 -6.851 1.00 97.19 92 ILE A CA 1
ATOM 735 C C . ILE A 1 92 ? -5.812 0.058 -5.455 1.00 97.19 92 ILE A C 1
ATOM 737 O O . ILE A 1 92 ? -6.695 -0.031 -4.601 1.00 97.19 92 ILE A O 1
ATOM 741 N N . LEU A 1 93 ? -4.654 0.691 -5.234 1.00 97.38 93 LEU A N 1
ATOM 742 C CA . LEU A 1 93 ? -4.327 1.322 -3.955 1.00 97.38 93 LEU A CA 1
ATOM 743 C C . LEU A 1 93 ? -5.406 2.322 -3.540 1.00 97.38 93 LEU A C 1
ATOM 745 O O . LEU A 1 93 ? -5.958 2.192 -2.453 1.00 97.38 93 LEU A O 1
ATOM 749 N N . LYS A 1 94 ? -5.766 3.253 -4.432 1.00 97.00 94 LYS A N 1
ATOM 750 C CA . LYS A 1 94 ? -6.823 4.245 -4.175 1.00 97.00 94 LYS A CA 1
ATOM 751 C C . LYS A 1 94 ? -8.176 3.602 -3.902 1.00 97.00 94 LYS A C 1
ATOM 753 O O . LYS A 1 94 ? -8.948 4.081 -3.076 1.00 97.00 94 LYS A O 1
ATOM 758 N N . LYS A 1 95 ? -8.513 2.529 -4.620 1.00 97.38 95 LYS A N 1
ATOM 759 C CA . LYS A 1 95 ? -9.760 1.797 -4.376 1.00 97.38 95 LYS A CA 1
ATOM 760 C C . LYS A 1 95 ? -9.761 1.191 -2.971 1.00 97.38 95 LYS A C 1
ATOM 762 O O . LYS A 1 95 ? -10.740 1.363 -2.251 1.00 97.38 95 LYS A O 1
ATOM 767 N N . ASN A 1 96 ? -8.680 0.517 -2.576 1.00 96.44 96 ASN A N 1
ATOM 768 C CA . ASN A 1 96 ? -8.588 -0.108 -1.257 1.00 96.44 96 ASN A CA 1
ATOM 769 C C . ASN A 1 96 ? -8.530 0.929 -0.129 1.00 96.44 96 ASN A C 1
ATOM 771 O O . ASN A 1 96 ? -9.195 0.760 0.884 1.00 96.44 96 ASN A O 1
ATOM 775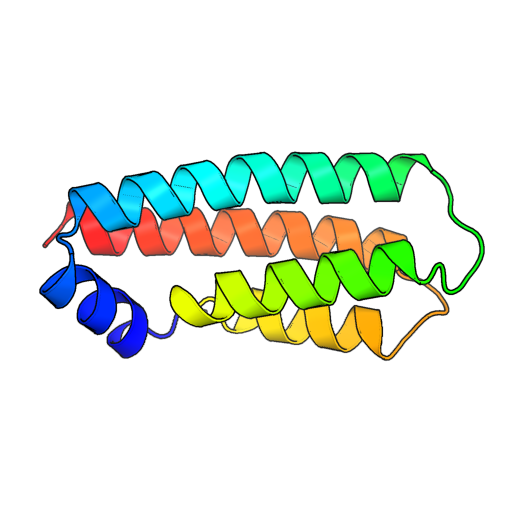 N N . THR A 1 97 ? -7.805 2.034 -0.283 1.00 96.62 97 THR A N 1
ATOM 776 C CA . THR A 1 97 ? -7.735 3.059 0.770 1.00 96.62 97 THR A CA 1
ATOM 777 C C . THR A 1 97 ? -9.089 3.735 0.986 1.00 96.62 97 THR A C 1
ATOM 779 O O . THR A 1 97 ? -9.490 3.939 2.132 1.00 96.62 97 THR A O 1
ATOM 782 N N . ASN A 1 98 ? -9.845 3.992 -0.085 1.00 96.06 98 ASN A N 1
ATOM 783 C CA . ASN A 1 98 ? -11.214 4.508 0.001 1.00 96.06 98 ASN A CA 1
ATOM 784 C C . ASN A 1 98 ? -12.169 3.519 0.688 1.00 96.06 98 ASN A C 1
ATOM 786 O O . ASN A 1 98 ? -12.940 3.914 1.559 1.00 96.06 98 ASN A O 1
ATOM 790 N N . GLU A 1 99 ? -12.114 2.239 0.320 1.00 95.88 99 GLU A N 1
ATOM 791 C CA . GLU A 1 99 ? -12.949 1.187 0.915 1.00 95.88 99 GLU A CA 1
ATOM 792 C C . GLU A 1 99 ? -12.606 0.976 2.402 1.00 95.88 99 GLU A C 1
ATOM 794 O O . GLU A 1 99 ? -13.503 0.947 3.240 1.00 95.88 99 GLU A O 1
ATOM 799 N N . ALA A 1 100 ? -11.320 0.956 2.766 1.00 95.38 100 ALA A N 1
ATOM 800 C CA . ALA A 1 100 ? -10.887 0.884 4.162 1.00 95.38 100 ALA A CA 1
ATOM 801 C C . ALA A 1 100 ? -11.307 2.118 4.967 1.00 95.38 100 ALA A C 1
ATOM 803 O O . ALA A 1 100 ? -11.739 2.003 6.112 1.00 95.38 100 ALA A O 1
ATOM 804 N N . THR A 1 101 ? -11.201 3.304 4.364 1.00 94.69 101 THR A N 1
ATOM 805 C CA . THR A 1 101 ? -11.646 4.557 4.981 1.00 94.69 101 THR A CA 1
ATOM 806 C C . THR A 1 101 ? -13.137 4.521 5.268 1.00 94.69 101 THR A C 1
ATOM 808 O O . THR A 1 101 ? -13.545 4.886 6.366 1.00 94.69 101 THR A O 1
ATOM 811 N N . PHE A 1 102 ? -13.938 4.045 4.312 1.00 95.06 102 PHE A N 1
ATOM 812 C CA . PHE A 1 102 ? -15.367 3.842 4.508 1.00 95.06 102 PHE A CA 1
ATOM 813 C C . PHE A 1 102 ? -15.614 2.902 5.697 1.00 95.06 102 PHE A C 1
ATOM 815 O O . PHE A 1 102 ? -16.269 3.298 6.654 1.00 95.06 102 PHE A O 1
ATOM 822 N N . LEU A 1 103 ? -15.012 1.711 5.706 1.00 94.44 103 LEU A N 1
ATOM 823 C CA . LEU A 1 103 ? -15.205 0.728 6.780 1.00 94.44 103 LEU A CA 1
ATOM 824 C C . LEU A 1 103 ? -14.846 1.273 8.175 1.00 94.44 103 LEU A C 1
ATOM 826 O O . LEU A 1 103 ? -15.560 1.011 9.134 1.00 94.44 103 LEU A O 1
ATOM 830 N N . LEU A 1 104 ? -13.784 2.076 8.290 1.00 93.94 104 LEU A N 1
ATOM 831 C CA . LEU A 1 104 ? -13.317 2.627 9.570 1.00 93.94 104 LEU A CA 1
ATOM 832 C C . LEU A 1 104 ? -14.069 3.882 10.043 1.00 93.94 104 LEU A C 1
ATOM 834 O O . LEU A 1 104 ? -13.898 4.289 11.193 1.00 93.94 104 LEU A O 1
ATOM 838 N N . GLN A 1 105 ? -14.827 4.551 9.168 1.00 86.38 105 GLN A N 1
ATOM 839 C CA . GLN A 1 105 ? -15.585 5.765 9.507 1.00 86.38 105 GLN A CA 1
ATOM 840 C C . GLN A 1 105 ? -16.996 5.475 10.029 1.00 86.38 105 GLN A C 1
ATOM 842 O O . GLN A 1 105 ? -17.573 6.338 10.694 1.00 86.38 105 GLN A O 1
ATOM 847 N N . TYR A 1 106 ? -17.550 4.303 9.712 1.00 70.69 106 TYR A N 1
ATOM 848 C CA . TYR A 1 106 ? -18.919 3.914 10.065 1.00 70.69 106 TYR A CA 1
ATOM 849 C C . TYR A 1 106 ? -19.012 2.947 11.263 1.00 70.69 106 TYR A C 1
ATOM 851 O O . TYR A 1 106 ? -20.121 2.531 11.598 1.00 70.69 106 TYR A O 1
ATOM 859 N N . ASP A 1 107 ? -17.884 2.652 11.918 1.00 53.75 107 ASP A N 1
ATOM 860 C CA . ASP A 1 107 ? -17.743 1.816 13.126 1.00 53.75 107 ASP A CA 1
ATOM 861 C C . ASP A 1 107 ? -17.200 2.661 14.298 1.00 53.75 107 ASP A C 1
ATOM 863 O O . ASP A 1 107 ? -17.737 2.564 15.426 1.00 53.75 107 ASP A O 1
#